Protein AF-A0A4Q2J2I2-F1 (afdb_monomer)

Foldseek 3Di:
DVVVVVVVVVVVVVVVVVCVVVVVVVVVVVVVVVVVVVPPDDDDDDDDDDDDDDVPPPDDDDDPPDPPVPPFDWDAAPQPGDTDGPVQWDAAPPPRGTHNDPVSSVVVVVVVVVPPD

Nearest PDB structures (foldseek):
  2zet-assembly2_D  TM=6.116E-01  e=6.464E-01  Mus musculus

Mean predicted aligned error: 19.23 Å

Structure (mmCIF, N/CA/C/O backbone):
data_AF-A0A4Q2J2I2-F1
#
_entry.id   AF-A0A4Q2J2I2-F1
#
loop_
_atom_site.group_PDB
_atom_site.id
_atom_site.type_symbol
_atom_site.label_atom_id
_atom_site.label_alt_id
_atom_site.label_comp_id
_atom_site.label_asym_id
_atom_site.label_entity_id
_atom_site.label_seq_id
_atom_site.pdbx_PDB_ins_code
_atom_site.Cartn_x
_atom_site.Cartn_y
_atom_site.Cartn_z
_atom_site.occupancy
_atom_site.B_iso_or_equiv
_atom_site.auth_seq_id
_atom_site.auth_comp_id
_atom_site.auth_asym_id
_atom_site.auth_atom_id
_atom_site.pdbx_PDB_model_num
ATOM 1 N N . MET A 1 1 ? 29.791 -12.947 -20.699 1.00 63.75 1 MET A N 1
ATOM 2 C CA . MET A 1 1 ? 28.519 -13.688 -20.884 1.00 63.75 1 MET A CA 1
ATOM 3 C C . MET A 1 1 ? 28.167 -14.602 -19.709 1.00 63.75 1 MET A C 1
ATOM 5 O O . MET A 1 1 ? 27.091 -14.443 -19.158 1.00 63.75 1 MET A O 1
ATOM 9 N N . LYS A 1 2 ? 29.052 -15.505 -19.255 1.00 70.06 2 LYS A N 1
ATOM 10 C CA . LYS A 1 2 ? 28.748 -16.422 -18.130 1.00 70.06 2 LYS A CA 1
ATOM 11 C C . LYS A 1 2 ? 28.479 -15.716 -16.788 1.00 70.06 2 LYS A C 1
ATOM 13 O O . LYS A 1 2 ? 27.558 -16.104 -16.086 1.00 70.06 2 LYS A O 1
ATOM 18 N N . LEU A 1 3 ? 29.203 -14.637 -16.477 1.00 85.38 3 LEU A N 1
ATOM 19 C CA . LEU A 1 3 ? 28.997 -13.859 -15.242 1.00 85.38 3 LEU A CA 1
ATOM 20 C C . LEU A 1 3 ? 27.628 -13.157 -15.179 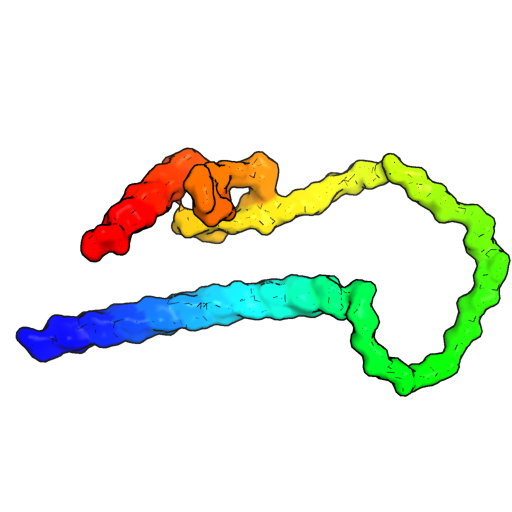1.00 85.38 3 LEU A C 1
ATOM 22 O O . LEU A 1 3 ? 27.046 -13.059 -14.105 1.00 85.38 3 LEU A O 1
ATOM 26 N N . LEU A 1 4 ? 27.086 -12.728 -16.3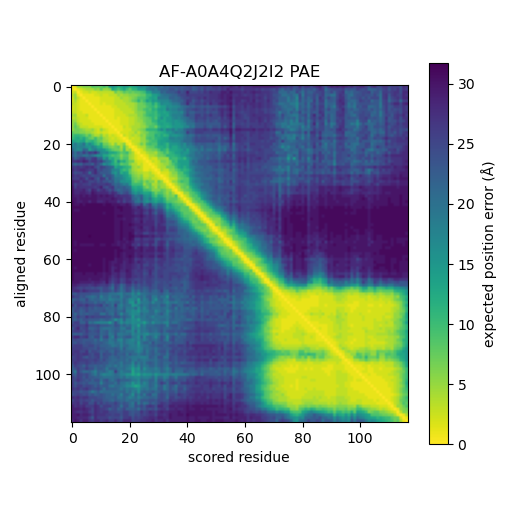24 1.00 88.00 4 LEU A N 1
ATOM 27 C CA . LEU A 1 4 ? 25.762 -12.096 -16.385 1.00 88.00 4 LEU A CA 1
ATOM 28 C C . LEU A 1 4 ? 24.649 -13.102 -16.064 1.00 88.00 4 LEU A C 1
ATOM 30 O O . LEU A 1 4 ? 23.736 -12.783 -15.312 1.00 88.00 4 LEU A O 1
ATOM 34 N N . ILE A 1 5 ? 24.770 -14.337 -16.562 1.00 91.69 5 ILE A N 1
ATOM 35 C CA . ILE A 1 5 ? 23.817 -15.419 -16.272 1.00 91.69 5 ILE A CA 1
ATOM 36 C C . ILE A 1 5 ? 23.822 -15.742 -14.772 1.00 91.69 5 ILE A C 1
ATOM 38 O O . ILE A 1 5 ? 22.765 -15.846 -14.156 1.00 91.69 5 ILE A O 1
ATOM 42 N N . TRP A 1 6 ? 25.005 -15.827 -14.160 1.00 94.94 6 TRP A N 1
ATOM 43 C CA . TRP A 1 6 ? 25.133 -16.079 -12.723 1.00 94.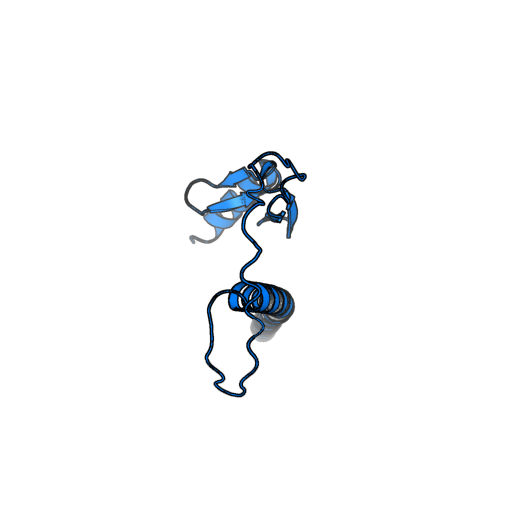94 6 TRP A CA 1
ATOM 44 C C . TRP A 1 6 ? 24.562 -14.948 -11.857 1.00 94.94 6 TRP A C 1
ATOM 46 O O . TRP A 1 6 ? 23.896 -15.241 -10.865 1.00 94.94 6 TRP A O 1
ATOM 56 N N . LEU A 1 7 ? 24.748 -13.678 -12.237 1.00 95.00 7 LEU A N 1
ATOM 57 C CA . LEU A 1 7 ? 24.159 -12.546 -11.511 1.00 95.00 7 LEU A CA 1
ATOM 58 C C . LEU A 1 7 ? 22.628 -12.553 -11.566 1.00 95.00 7 LEU A C 1
ATOM 60 O O . LEU A 1 7 ? 21.988 -12.347 -10.539 1.00 95.00 7 LEU A O 1
ATOM 64 N N . VAL A 1 8 ? 22.039 -12.844 -12.729 1.00 94.19 8 VAL A N 1
ATOM 65 C CA . VAL A 1 8 ? 20.576 -12.909 -12.885 1.00 94.19 8 VAL A CA 1
ATOM 66 C C . VAL A 1 8 ? 19.984 -14.067 -12.080 1.00 94.19 8 VAL A C 1
ATOM 68 O O . VAL A 1 8 ? 18.985 -13.878 -11.388 1.00 94.19 8 VAL A O 1
ATOM 71 N N . VAL A 1 9 ? 20.615 -15.247 -12.104 1.00 94.94 9 VAL A N 1
ATOM 72 C CA . VAL A 1 9 ? 20.162 -16.411 -11.323 1.00 94.94 9 VAL A CA 1
ATOM 73 C C . VAL A 1 9 ? 20.280 -16.144 -9.823 1.00 94.94 9 VAL A C 1
ATOM 75 O O . VAL A 1 9 ? 19.325 -16.382 -9.085 1.00 94.94 9 VAL A O 1
ATOM 78 N N . ALA A 1 10 ? 21.408 -15.596 -9.364 1.00 94.88 10 ALA A N 1
ATOM 79 C CA . ALA A 1 10 ? 21.590 -15.240 -7.959 1.00 94.88 10 ALA A CA 1
ATOM 80 C C . ALA A 1 10 ? 20.550 -14.204 -7.506 1.00 94.88 10 ALA A C 1
ATOM 82 O O . ALA A 1 10 ? 19.940 -14.361 -6.449 1.00 94.88 10 ALA A O 1
ATOM 83 N N . TRP A 1 11 ? 20.286 -13.186 -8.328 1.00 95.19 11 TRP A N 1
ATOM 84 C CA . TRP A 1 11 ? 19.293 -12.159 -8.025 1.00 95.19 11 TRP A CA 1
ATOM 85 C C . TRP A 1 11 ? 17.867 -12.726 -7.990 1.00 95.19 11 TRP A C 1
ATOM 87 O O . TRP A 1 11 ? 17.125 -12.458 -7.046 1.00 95.19 11 TRP A O 1
ATOM 97 N N . ALA A 1 12 ? 17.507 -13.600 -8.936 1.00 92.81 12 ALA A N 1
ATOM 98 C CA . ALA A 1 12 ? 16.215 -14.287 -8.953 1.00 92.81 12 ALA A CA 1
ATOM 99 C C . ALA A 1 12 ? 16.008 -15.170 -7.711 1.00 92.81 12 ALA A C 1
ATOM 101 O O . ALA A 1 12 ? 14.935 -15.142 -7.105 1.00 92.81 12 ALA A O 1
ATOM 102 N N . VAL A 1 13 ? 17.042 -15.902 -7.281 1.00 93.38 13 VAL A N 1
ATOM 103 C CA . VAL A 1 13 ? 17.004 -16.718 -6.058 1.00 93.38 13 VAL A CA 1
ATOM 104 C C . VAL A 1 13 ? 16.862 -15.836 -4.819 1.00 93.38 13 VAL A C 1
ATOM 106 O O . VAL A 1 13 ? 16.047 -16.141 -3.952 1.00 93.38 13 VAL A O 1
ATOM 109 N N . VAL A 1 14 ? 17.578 -14.709 -4.740 1.00 91.00 14 VAL A N 1
ATOM 110 C CA . VAL A 1 14 ? 17.456 -13.752 -3.627 1.00 91.00 14 VAL A CA 1
ATOM 111 C C . VAL A 1 14 ? 16.048 -13.156 -3.561 1.00 91.00 14 VAL A C 1
ATOM 113 O O . VAL A 1 14 ? 15.460 -13.124 -2.480 1.00 91.00 14 VAL A O 1
ATOM 116 N N . VAL A 1 15 ? 15.462 -12.759 -4.694 1.00 87.25 15 VAL A N 1
ATOM 117 C CA . VAL A 1 15 ? 14.083 -12.246 -4.763 1.00 87.25 15 VAL A CA 1
ATOM 118 C C . VAL A 1 15 ? 13.074 -13.327 -4.367 1.00 87.25 15 VAL A C 1
ATOM 120 O O . VAL A 1 15 ? 12.164 -13.056 -3.580 1.00 87.25 15 VAL A O 1
ATOM 123 N N . TRP A 1 16 ? 13.250 -14.567 -4.835 1.00 86.12 16 TRP A N 1
ATOM 124 C CA . TRP A 1 16 ? 12.397 -15.694 -4.454 1.00 86.12 16 TRP A CA 1
ATOM 125 C C . TRP A 1 16 ? 12.503 -16.006 -2.956 1.00 86.12 16 TRP A C 1
ATOM 127 O O . TRP A 1 16 ? 11.482 -16.175 -2.295 1.00 86.12 16 TRP A O 1
ATOM 137 N N . MET A 1 17 ? 13.710 -15.975 -2.386 1.00 82.25 17 MET A N 1
ATOM 138 C CA . MET A 1 17 ? 13.980 -16.227 -0.966 1.00 82.25 17 MET A CA 1
ATOM 139 C C . MET A 1 17 ? 13.433 -15.110 -0.068 1.00 82.25 17 MET A C 1
ATOM 141 O O . MET A 1 17 ? 12.806 -15.374 0.958 1.00 82.25 17 MET A O 1
ATOM 145 N N . GLN A 1 18 ? 13.619 -13.846 -0.456 1.00 74.69 18 GLN A N 1
ATOM 146 C CA . GLN A 1 18 ? 13.068 -12.691 0.254 1.00 74.69 18 GLN A CA 1
ATOM 147 C C . GLN A 1 18 ? 11.542 -12.695 0.205 1.00 74.69 18 GLN A C 1
ATOM 149 O O . GLN A 1 18 ? 10.897 -12.390 1.209 1.00 74.69 18 GLN A O 1
ATOM 154 N N . ARG A 1 19 ? 10.959 -13.084 -0.934 1.00 64.94 19 ARG A N 1
ATOM 155 C CA . ARG A 1 19 ? 9.514 -13.224 -1.085 1.00 64.94 19 ARG A CA 1
ATOM 156 C C . ARG A 1 19 ? 9.002 -14.420 -0.298 1.00 64.94 19 ARG A C 1
ATOM 158 O O . ARG A 1 19 ? 8.055 -14.234 0.437 1.00 64.94 19 ARG A O 1
ATOM 165 N N . ALA A 1 20 ? 9.650 -15.581 -0.318 1.00 60.97 20 ALA A N 1
ATOM 166 C CA . ALA A 1 20 ? 9.271 -16.744 0.487 1.00 60.97 20 ALA A CA 1
ATOM 167 C C . ALA A 1 20 ? 9.359 -16.462 1.997 1.00 60.97 20 ALA A C 1
ATOM 169 O O . ALA A 1 20 ? 8.429 -16.775 2.736 1.00 60.97 20 ALA A O 1
ATOM 170 N N . LYS A 1 21 ? 10.413 -15.781 2.460 1.00 53.72 21 LYS A N 1
ATOM 171 C CA . LYS A 1 21 ? 10.607 -15.448 3.880 1.00 53.72 21 LYS A CA 1
ATOM 172 C C . LYS A 1 21 ? 9.660 -14.343 4.370 1.00 53.72 21 LYS A C 1
ATOM 174 O O . LYS A 1 21 ? 9.111 -14.460 5.462 1.00 53.72 21 LYS A O 1
ATOM 179 N N . LYS A 1 22 ? 9.380 -13.318 3.551 1.00 57.56 22 LYS A N 1
ATOM 180 C CA . LYS A 1 22 ? 8.354 -12.290 3.842 1.00 57.56 22 LYS A CA 1
ATOM 181 C C . LYS A 1 22 ? 6.919 -12.809 3.638 1.00 57.56 22 LYS A C 1
ATOM 183 O O . LYS A 1 22 ? 5.996 -12.312 4.276 1.00 57.56 22 LYS A O 1
ATOM 188 N N . ASN A 1 23 ? 6.727 -13.837 2.808 1.00 60.72 23 ASN A N 1
ATOM 189 C CA . ASN A 1 23 ? 5.448 -14.522 2.597 1.00 60.72 23 ASN A CA 1
ATOM 190 C C . ASN A 1 23 ? 5.155 -15.547 3.704 1.00 60.72 23 ASN A C 1
ATOM 192 O O . ASN A 1 23 ? 3.991 -15.769 4.006 1.00 60.72 23 ASN A O 1
ATOM 196 N N . MET A 1 24 ? 6.170 -16.106 4.378 1.00 58.38 24 MET A N 1
ATOM 197 C CA . MET A 1 24 ? 5.973 -16.896 5.604 1.00 58.38 24 MET A CA 1
ATOM 198 C C . MET A 1 24 ? 5.420 -16.041 6.753 1.00 58.38 24 MET A C 1
ATOM 200 O O . MET A 1 24 ? 4.518 -16.484 7.452 1.00 58.38 24 MET A O 1
ATOM 204 N N . ALA A 1 25 ? 5.873 -14.790 6.899 1.00 61.12 25 ALA A N 1
ATOM 205 C CA . ALA A 1 25 ? 5.330 -13.864 7.899 1.00 61.12 25 ALA A CA 1
ATOM 206 C C . ALA A 1 25 ? 3.888 -13.410 7.586 1.00 61.12 25 ALA A C 1
ATOM 208 O O . ALA A 1 25 ? 3.093 -13.232 8.508 1.00 61.12 25 ALA A O 1
ATOM 209 N N . ARG A 1 26 ? 3.529 -13.263 6.298 1.00 61.31 26 ARG A N 1
ATOM 210 C CA . ARG A 1 26 ? 2.134 -13.046 5.869 1.00 61.31 26 ARG A CA 1
ATOM 211 C C . ARG A 1 26 ? 1.281 -14.289 6.106 1.00 61.31 26 ARG A C 1
ATOM 213 O O . ARG A 1 26 ? 0.297 -14.185 6.813 1.00 61.31 26 ARG A O 1
ATOM 220 N N . ARG A 1 27 ? 1.722 -15.473 5.668 1.00 60.56 27 ARG A N 1
ATOM 221 C CA . ARG A 1 27 ? 1.010 -16.746 5.884 1.00 60.56 27 ARG A CA 1
ATOM 222 C C . ARG A 1 27 ? 0.827 -17.106 7.357 1.00 60.56 27 ARG A C 1
ATOM 224 O O . ARG A 1 27 ? -0.204 -17.666 7.685 1.00 60.56 27 ARG A O 1
ATOM 231 N N . ALA A 1 28 ? 1.761 -16.763 8.244 1.00 63.81 28 ALA A N 1
ATOM 232 C CA . ALA A 1 28 ? 1.592 -16.952 9.688 1.00 63.81 28 ALA A CA 1
ATOM 233 C C . ALA A 1 28 ? 0.527 -16.010 10.282 1.00 63.81 28 ALA A C 1
ATOM 235 O O . ALA A 1 28 ? -0.261 -16.431 11.125 1.00 63.81 28 ALA A O 1
ATOM 236 N N . ARG A 1 29 ? 0.459 -14.753 9.816 1.00 61.62 29 ARG A N 1
ATOM 237 C CA . ARG A 1 29 ? -0.594 -13.799 10.210 1.00 61.62 29 ARG A CA 1
ATOM 238 C C . ARG A 1 29 ? -1.945 -14.133 9.588 1.00 61.62 29 ARG A C 1
ATOM 240 O O . ARG A 1 29 ? -2.944 -14.051 10.284 1.00 61.62 29 ARG A O 1
ATOM 247 N N . ASP A 1 30 ? -1.968 -14.566 8.332 1.00 62.34 30 ASP A N 1
ATOM 248 C CA . ASP A 1 30 ? -3.176 -14.995 7.630 1.00 62.34 30 ASP A CA 1
ATOM 249 C C . ASP A 1 30 ? -3.692 -16.330 8.194 1.00 62.34 30 ASP A C 1
ATOM 251 O O . ASP A 1 30 ? -4.899 -16.504 8.289 1.00 62.34 30 ASP A O 1
ATOM 255 N N . ALA A 1 31 ? -2.816 -17.241 8.642 1.00 58.62 31 ALA A N 1
ATOM 256 C CA . ALA A 1 31 ? -3.196 -18.462 9.361 1.00 58.62 31 ALA A CA 1
ATOM 257 C C . ALA A 1 31 ? -3.720 -18.164 10.775 1.00 58.62 31 ALA A C 1
ATOM 259 O O . ALA A 1 31 ? -4.693 -18.779 11.196 1.00 58.62 31 ALA A O 1
ATOM 260 N N . ALA A 1 32 ? -3.143 -17.190 11.490 1.00 58.03 32 ALA A N 1
ATOM 261 C CA . ALA A 1 32 ? -3.678 -16.723 12.772 1.00 58.03 32 ALA A CA 1
ATOM 262 C C . ALA A 1 32 ? -5.018 -15.975 12.606 1.00 58.03 32 ALA A C 1
ATOM 264 O O . ALA A 1 32 ? -5.932 -16.165 13.404 1.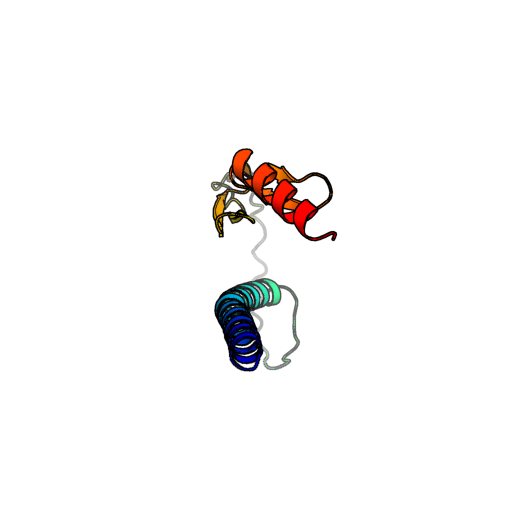00 58.03 32 ALA A O 1
ATOM 265 N N . ALA A 1 33 ? -5.169 -15.180 11.542 1.00 58.16 33 ALA A N 1
ATOM 266 C CA . ALA A 1 33 ? -6.416 -14.498 11.200 1.00 58.16 33 ALA A CA 1
ATOM 267 C C . ALA A 1 33 ? -7.506 -15.483 10.743 1.00 58.16 33 ALA A C 1
ATOM 269 O O . ALA A 1 33 ? -8.658 -15.332 11.135 1.00 58.16 33 ALA A O 1
ATOM 270 N N . GLN A 1 34 ? -7.154 -16.524 9.980 1.00 58.59 34 GLN A N 1
ATOM 271 C CA . GLN A 1 34 ? -8.071 -17.608 9.605 1.00 58.59 34 GLN A CA 1
ATOM 272 C C . GLN A 1 34 ? -8.421 -18.513 10.798 1.00 58.59 34 GLN A C 1
ATOM 274 O O . GLN A 1 34 ? -9.549 -18.983 10.870 1.00 58.59 34 GLN A O 1
ATOM 279 N N . ALA A 1 35 ? -7.521 -18.706 11.772 1.00 52.69 35 ALA A N 1
ATOM 280 C CA . ALA A 1 35 ? -7.830 -19.407 13.024 1.00 52.69 35 ALA A CA 1
ATOM 281 C C . ALA A 1 35 ? -8.771 -18.598 13.939 1.00 52.69 35 ALA A C 1
ATOM 283 O O . ALA A 1 35 ? -9.622 -19.182 14.603 1.00 52.69 35 ALA A O 1
ATOM 284 N N . ALA A 1 36 ? -8.671 -17.263 13.934 1.00 50.25 36 ALA A N 1
ATOM 285 C CA . ALA A 1 36 ? -9.618 -16.384 14.624 1.00 50.25 36 ALA A CA 1
ATOM 286 C C . ALA A 1 36 ? -10.970 -16.276 13.887 1.00 50.25 36 ALA A C 1
ATOM 288 O O . ALA A 1 36 ? -12.011 -16.208 14.531 1.00 50.25 36 ALA A O 1
ATOM 289 N N . ALA A 1 37 ? -10.971 -16.310 12.549 1.00 47.53 37 ALA A N 1
ATOM 290 C CA . ALA A 1 37 ? -12.188 -16.281 11.731 1.00 47.53 37 ALA A CA 1
ATOM 291 C C . ALA A 1 37 ? -12.890 -17.652 11.609 1.00 47.53 37 ALA A C 1
ATOM 293 O O . ALA A 1 37 ? -14.074 -17.707 11.292 1.00 47.53 37 ALA A O 1
ATOM 294 N N . GLY A 1 38 ? -12.185 -18.758 11.873 1.00 41.00 38 GLY A N 1
ATOM 295 C CA . GLY A 1 38 ? -12.722 -20.124 11.864 1.00 41.00 38 GLY A CA 1
ATOM 296 C C . GLY A 1 38 ? -13.338 -20.586 13.190 1.00 41.00 38 GLY A C 1
ATOM 297 O O . GLY A 1 38 ? -13.827 -21.710 13.261 1.00 41.00 38 GLY A O 1
ATOM 298 N N . ALA A 1 39 ? -13.331 -19.747 14.231 1.00 47.91 39 ALA A N 1
ATOM 299 C CA . ALA A 1 39 ? -13.915 -20.073 15.534 1.00 47.91 39 ALA A CA 1
ATOM 300 C C . ALA A 1 39 ? -15.429 -19.782 15.636 1.00 47.91 39 ALA A C 1
ATOM 302 O O . ALA A 1 39 ? -16.028 -20.127 16.650 1.00 47.91 39 ALA A O 1
ATOM 303 N N . ASP A 1 40 ? -16.052 -19.189 14.606 1.00 45.03 40 ASP A N 1
ATOM 304 C CA . ASP A 1 40 ? -17.445 -18.708 14.688 1.00 45.03 40 ASP A CA 1
ATOM 305 C C . ASP A 1 40 ? -18.478 -19.559 13.915 1.00 45.03 40 ASP A C 1
ATOM 307 O O . ASP A 1 40 ? -19.667 -19.475 14.198 1.00 45.03 40 ASP A O 1
ATOM 311 N N . PHE A 1 41 ? -18.072 -20.471 13.016 1.00 46.00 41 PHE A N 1
ATOM 312 C CA . PHE A 1 41 ? -19.020 -21.370 12.328 1.00 46.00 41 PHE A CA 1
ATOM 313 C C . PHE A 1 41 ? -18.526 -22.822 12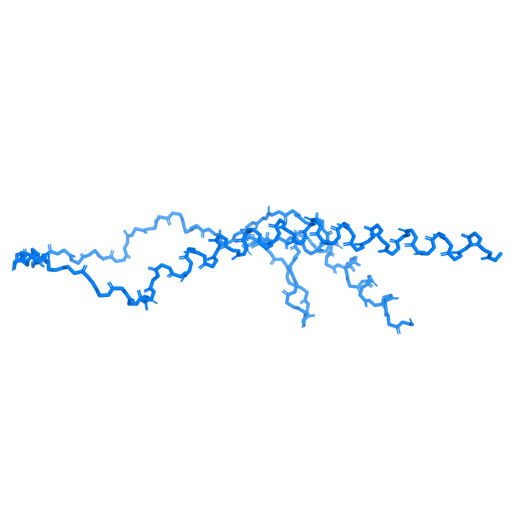.246 1.00 46.00 41 PHE A C 1
ATOM 315 O O . PHE A 1 41 ? -18.027 -23.281 11.225 1.00 46.00 41 PHE A O 1
ATOM 322 N N . GLY A 1 42 ? -18.703 -23.537 13.362 1.00 43.34 42 GLY A N 1
ATOM 323 C CA . GLY A 1 42 ? -19.023 -24.968 13.445 1.00 43.34 42 GLY A CA 1
ATOM 324 C C . GLY A 1 42 ? -18.365 -25.937 12.455 1.00 43.34 42 GLY A C 1
ATOM 325 O O . GLY A 1 42 ? -18.934 -26.246 11.411 1.00 43.34 42 GLY A O 1
ATOM 326 N N . ALA A 1 43 ? -17.272 -26.576 12.880 1.00 37.25 43 ALA A N 1
ATOM 327 C CA . ALA A 1 43 ? -16.919 -27.913 12.411 1.00 37.25 43 ALA A CA 1
ATOM 328 C C . ALA A 1 43 ? -17.280 -28.935 13.496 1.00 37.25 43 ALA A C 1
ATOM 330 O O . ALA A 1 43 ? -16.750 -28.922 14.606 1.00 37.25 43 ALA A O 1
ATOM 331 N N . ALA A 1 44 ? -18.234 -29.792 13.150 1.00 38.31 44 ALA A N 1
ATOM 332 C CA . ALA A 1 44 ? -18.781 -30.856 13.964 1.00 38.31 44 ALA A CA 1
ATOM 333 C C . ALA A 1 44 ? -17.700 -31.828 14.468 1.00 38.31 44 ALA A C 1
ATOM 335 O O . ALA A 1 44 ? -17.096 -32.568 13.697 1.00 38.31 44 ALA A O 1
ATOM 336 N N . GLY A 1 45 ? -17.539 -31.880 15.787 1.00 36.91 45 GLY A N 1
ATOM 337 C CA . GLY A 1 45 ? -17.058 -33.044 16.518 1.00 36.91 45 GLY A CA 1
ATOM 338 C C . GLY A 1 45 ? -18.132 -33.423 17.526 1.00 36.91 45 GLY A C 1
ATOM 339 O O . GLY A 1 45 ? -18.168 -32.886 18.628 1.00 36.91 45 GLY A O 1
ATOM 340 N N . ALA A 1 46 ? -19.060 -34.288 17.120 1.00 39.19 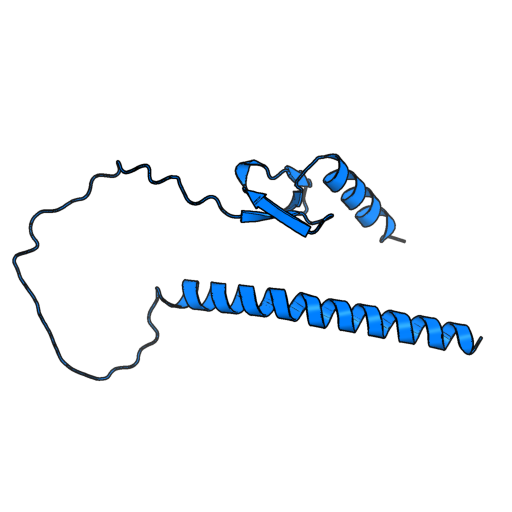46 ALA A N 1
ATOM 341 C CA . ALA A 1 46 ? -20.066 -34.836 18.014 1.00 39.19 46 ALA A CA 1
ATOM 342 C C . ALA A 1 46 ? -19.384 -35.747 19.045 1.00 39.19 46 ALA A C 1
ATOM 344 O O . ALA A 1 46 ? -18.943 -36.848 18.725 1.00 39.19 46 ALA A O 1
ATOM 345 N N . GLY A 1 47 ? -19.324 -35.275 20.286 1.00 43.03 47 GLY A N 1
ATOM 346 C CA . GLY A 1 47 ? -18.952 -36.062 21.450 1.00 43.03 47 GLY A CA 1
ATOM 347 C C . GLY A 1 47 ? -19.334 -35.331 22.732 1.00 43.03 47 GLY A C 1
ATOM 348 O O . GLY A 1 47 ? -18.641 -34.407 23.136 1.00 43.03 47 GLY A O 1
ATOM 349 N N . GLY A 1 48 ? -20.409 -35.783 23.385 1.00 38.28 48 GLY A N 1
ATOM 350 C CA . GLY A 1 48 ? -20.562 -35.636 24.837 1.00 38.28 48 GLY A CA 1
ATOM 351 C C . GLY A 1 48 ? -21.653 -34.686 25.338 1.00 38.28 48 GLY A C 1
ATOM 352 O O . GLY A 1 48 ? -21.516 -33.472 25.311 1.00 38.28 48 GLY A O 1
ATOM 353 N N . VAL A 1 49 ? -22.711 -35.299 25.870 1.00 51.31 49 VAL A N 1
ATOM 354 C CA . VAL A 1 49 ? -23.782 -34.774 26.737 1.00 51.31 49 VAL A CA 1
ATOM 355 C C . VAL A 1 49 ? -23.300 -33.812 27.835 1.00 51.31 49 VAL A C 1
ATOM 357 O O . VAL A 1 49 ? -22.325 -34.096 28.521 1.00 51.31 49 VAL A O 1
ATOM 360 N N . GLY A 1 50 ? -24.084 -32.759 28.109 1.00 42.62 50 GLY A N 1
ATOM 361 C CA . GLY A 1 50 ? -23.967 -32.001 29.362 1.00 42.62 50 GLY A CA 1
ATOM 362 C C . GLY A 1 50 ? -24.729 -30.679 29.384 1.00 42.62 50 GLY A C 1
ATOM 363 O O . GLY A 1 50 ? -24.123 -29.616 29.430 1.00 42.62 50 GLY A O 1
ATOM 364 N N . GLY A 1 51 ? -26.061 -30.722 29.318 1.00 51.28 51 GLY A N 1
ATOM 365 C CA . GLY A 1 51 ? -26.885 -29.519 29.413 1.00 51.28 51 GLY A CA 1
ATOM 366 C C . GLY A 1 51 ? -26.835 -28.876 30.800 1.00 51.28 51 GLY A C 1
ATOM 367 O O . GLY A 1 51 ? -27.143 -29.529 31.791 1.00 51.28 51 GLY A O 1
ATOM 368 N N . ASN A 1 52 ? -26.577 -27.569 30.842 1.00 60.50 52 ASN A N 1
ATOM 369 C CA . ASN A 1 52 ? -27.104 -26.700 31.888 1.00 60.50 52 ASN A CA 1
ATOM 370 C C . ASN A 1 52 ? -28.041 -25.673 31.240 1.00 60.50 52 ASN A C 1
ATOM 372 O O . ASN A 1 52 ? -27.610 -24.637 30.739 1.00 60.50 52 ASN A O 1
ATOM 376 N N . ARG A 1 53 ? -29.335 -25.999 31.182 1.00 57.28 53 ARG A N 1
ATOM 377 C CA . ARG A 1 53 ? -30.379 -25.068 30.743 1.00 57.28 53 ARG A CA 1
ATOM 378 C C . ARG A 1 53 ? -30.911 -24.348 31.975 1.00 57.28 53 ARG A C 1
ATOM 380 O O . ARG A 1 53 ? -31.869 -24.815 32.580 1.00 57.28 53 ARG A O 1
ATOM 387 N N . ASN A 1 54 ? -30.305 -23.217 32.330 1.00 61.25 54 ASN A N 1
ATOM 388 C CA . ASN A 1 54 ? -30.908 -22.297 33.290 1.00 61.25 54 ASN A CA 1
ATOM 389 C C . ASN A 1 54 ? -32.054 -21.533 32.593 1.00 61.25 54 ASN A C 1
ATOM 391 O O . ASN A 1 54 ? -31.781 -20.762 31.674 1.00 61.25 54 ASN A O 1
ATOM 395 N N . PRO A 1 55 ? -33.324 -21.686 33.014 1.00 55.62 55 PRO A N 1
ATOM 396 C CA . PRO A 1 55 ? -34.472 -21.051 32.361 1.00 55.62 55 PRO A CA 1
ATOM 397 C C . PRO A 1 55 ? -34.705 -19.599 32.825 1.00 55.62 55 PRO A C 1
ATOM 399 O O . PRO A 1 55 ? -35.765 -19.038 32.572 1.00 55.62 55 PRO A O 1
ATOM 402 N N . PHE A 1 56 ? -33.730 -18.986 33.508 1.00 53.69 56 PHE A N 1
ATOM 403 C CA . PHE A 1 56 ? -33.867 -17.680 34.166 1.00 53.69 56 PHE A CA 1
ATOM 404 C C . PHE A 1 56 ? -33.021 -16.542 33.573 1.00 53.69 56 PHE A C 1
ATOM 406 O O . PHE A 1 56 ? -33.018 -15.454 34.137 1.00 53.69 56 PHE A O 1
ATOM 413 N N . SER A 1 57 ? -32.377 -16.697 32.410 1.00 53.94 57 SER A N 1
ATOM 414 C CA . SER A 1 57 ? -31.849 -15.526 31.675 1.00 53.94 57 SER A CA 1
ATOM 415 C C . SER A 1 57 ? -32.953 -14.831 30.869 1.00 53.94 57 SER A C 1
ATOM 417 O O . SER A 1 57 ? -32.857 -14.653 29.659 1.00 53.94 57 SER A O 1
ATOM 419 N N . ALA A 1 58 ? -34.019 -14.438 31.563 1.00 57.72 58 ALA A N 1
ATOM 420 C CA . ALA A 1 58 ? -34.938 -13.405 31.119 1.00 57.72 58 ALA A CA 1
ATOM 421 C C . ALA A 1 58 ? -34.459 -12.085 31.738 1.00 57.72 58 ALA A C 1
ATOM 423 O O . ALA A 1 58 ? -34.586 -11.883 32.941 1.00 57.72 58 ALA A O 1
ATOM 424 N N . GLY A 1 59 ? -33.888 -11.202 30.916 1.00 53.28 59 GLY A N 1
ATOM 425 C CA . GLY A 1 59 ? -33.576 -9.829 31.321 1.00 53.28 59 GLY A CA 1
ATOM 426 C C . GLY A 1 59 ? -32.090 -9.485 31.360 1.00 53.28 59 GLY A C 1
ATOM 427 O O . GLY A 1 59 ? -31.511 -9.338 32.427 1.00 53.28 59 GLY A O 1
ATOM 428 N N . ALA A 1 60 ? -31.501 -9.285 30.185 1.00 52.31 60 ALA A N 1
ATOM 429 C CA . ALA A 1 60 ? -30.450 -8.293 29.964 1.00 52.31 60 ALA A CA 1
ATOM 430 C C . ALA A 1 60 ? -30.298 -8.119 28.451 1.00 52.31 60 ALA A C 1
ATOM 432 O O . ALA A 1 60 ? -29.502 -8.797 27.812 1.00 52.31 60 ALA A O 1
ATOM 433 N N . GLN A 1 61 ? -31.112 -7.249 27.857 1.00 59.84 61 GLN A N 1
ATOM 434 C CA . GLN A 1 61 ? -30.746 -6.609 26.595 1.00 59.84 61 GLN A CA 1
ATOM 435 C C . GLN A 1 61 ? -29.642 -5.595 26.922 1.00 59.84 61 GLN A C 1
ATOM 437 O O . GLN A 1 61 ? -29.930 -4.639 27.645 1.00 59.84 61 GLN A O 1
ATOM 442 N N . PRO A 1 62 ? -28.401 -5.741 26.428 1.00 49.03 62 PRO A N 1
ATOM 443 C CA . PRO A 1 62 ? -27.475 -4.628 26.406 1.00 49.03 62 PRO A CA 1
ATOM 444 C C . PRO A 1 62 ? -27.836 -3.765 25.194 1.00 49.03 62 PRO A C 1
ATOM 446 O O . PRO A 1 62 ? -27.656 -4.163 24.043 1.00 49.03 62 PRO A O 1
ATOM 449 N N . SER A 1 63 ? -28.384 -2.587 25.473 1.00 48.91 63 SER A N 1
ATOM 450 C CA . SER A 1 63 ? -28.548 -1.483 24.528 1.00 48.91 63 SER A CA 1
ATOM 451 C C . SER A 1 63 ? -27.225 -1.155 23.807 1.00 48.91 63 SER A C 1
ATOM 453 O O . SER A 1 63 ? -26.159 -1.256 24.423 1.00 48.91 63 SER A O 1
ATOM 455 N N . PRO A 1 64 ? -27.254 -0.690 22.541 1.00 56.69 64 PRO A N 1
ATOM 456 C CA . PRO A 1 64 ? -26.063 -0.314 21.785 1.00 56.69 64 PRO A CA 1
ATOM 457 C C . PRO A 1 64 ? -25.582 1.074 22.225 1.00 56.69 64 PRO A C 1
ATOM 459 O O . PRO A 1 64 ? -25.751 2.068 21.530 1.00 56.69 64 PRO A O 1
ATOM 462 N N . SER A 1 65 ? -25.020 1.168 23.425 1.00 56.69 65 SER A N 1
ATOM 463 C CA . SER A 1 65 ? -24.314 2.367 23.872 1.00 56.69 65 SER A CA 1
ATOM 464 C C . SER A 1 65 ? -23.180 1.982 24.807 1.00 56.69 65 SER A C 1
ATOM 466 O O . SER A 1 65 ? -23.151 2.342 25.981 1.00 56.69 65 SER A O 1
ATOM 468 N N . GLN A 1 66 ? -22.222 1.242 24.265 1.00 46.94 66 GLN A N 1
ATOM 469 C CA . GLN A 1 66 ? -20.853 1.307 2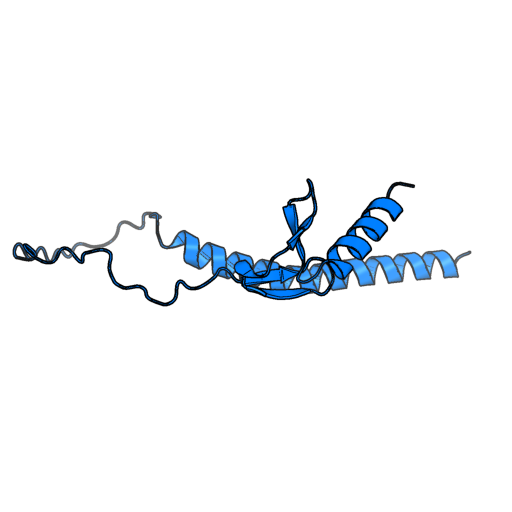4.744 1.00 46.94 66 GLN A CA 1
ATOM 470 C C . GLN A 1 66 ? -19.990 1.575 23.522 1.00 46.94 66 GLN A C 1
ATOM 472 O O . GLN A 1 66 ? -19.635 0.668 22.774 1.00 46.94 66 GLN A O 1
ATOM 477 N N . ALA A 1 67 ? -19.697 2.854 23.297 1.00 55.19 67 ALA A N 1
ATOM 478 C CA . ALA A 1 67 ? -18.576 3.264 22.472 1.00 55.19 67 ALA A CA 1
ATOM 479 C C . ALA A 1 67 ? -17.291 2.845 23.203 1.00 55.19 67 ALA A C 1
ATOM 481 O O 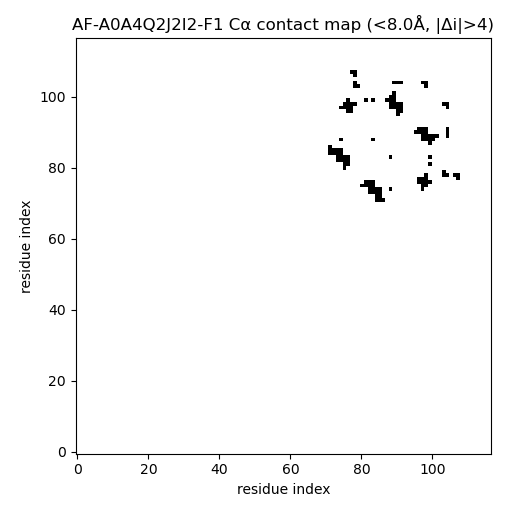. ALA A 1 67 ? -16.592 3.658 23.803 1.00 55.19 67 ALA A O 1
ATOM 482 N N . SER A 1 68 ? -17.000 1.543 23.197 1.00 53.41 68 SER A N 1
ATOM 483 C CA . SER A 1 68 ? -15.618 1.089 23.249 1.00 53.41 68 SER A CA 1
ATOM 484 C C . SER A 1 68 ? -14.895 1.794 22.099 1.00 53.41 68 SER A C 1
ATOM 486 O O . SER A 1 68 ? -15.507 1.933 21.034 1.00 53.41 68 SER A O 1
ATOM 488 N N . PRO A 1 69 ? -13.648 2.270 22.271 1.00 57.84 69 PRO A N 1
ATOM 489 C CA . PRO A 1 69 ? -12.889 2.788 21.141 1.00 57.84 69 PRO A CA 1
ATOM 490 C C . PRO A 1 69 ? -12.901 1.689 20.085 1.00 57.84 69 PRO A C 1
ATOM 492 O O . PRO A 1 69 ? -12.392 0.593 20.328 1.00 57.84 69 PRO A O 1
ATOM 495 N N . ALA A 1 70 ? -13.617 1.929 18.985 1.00 67.75 70 ALA A N 1
ATOM 496 C CA . ALA A 1 70 ? -13.791 0.933 17.948 1.00 67.75 70 ALA A CA 1
ATOM 497 C C . ALA A 1 70 ? -12.382 0.552 17.507 1.00 67.75 70 ALA A C 1
ATOM 499 O O . ALA A 1 70 ? -11.631 1.419 17.067 1.00 67.75 70 ALA A O 1
ATOM 500 N N . ILE A 1 71 ? -11.991 -0.704 17.733 1.00 74.38 71 ILE A N 1
ATOM 501 C CA . ILE A 1 71 ? -10.659 -1.186 17.377 1.00 74.38 71 ILE A CA 1
ATOM 502 C C . ILE A 1 71 ? -10.520 -0.969 15.870 1.00 74.38 71 ILE A C 1
ATOM 504 O O . ILE A 1 71 ? -11.141 -1.675 15.075 1.00 74.38 71 ILE A O 1
ATOM 508 N N . GLU A 1 72 ? -9.777 0.069 15.478 1.00 82.56 72 GLU A N 1
ATOM 509 C CA . GLU A 1 72 ? -9.638 0.422 14.074 1.00 82.56 72 GLU A CA 1
ATOM 510 C C . GLU A 1 72 ? -8.850 -0.669 13.353 1.00 82.56 72 GLU A C 1
ATOM 512 O O . GLU A 1 72 ? -7.851 -1.197 13.848 1.00 82.56 72 GLU A O 1
ATOM 517 N N . GLN A 1 73 ? -9.297 -1.006 12.146 1.00 87.56 73 GLN A N 1
ATOM 518 C CA . GLN A 1 73 ? -8.589 -1.959 11.307 1.00 87.56 73 GLN A CA 1
ATOM 519 C C . GLN A 1 73 ? -7.200 -1.391 10.976 1.00 87.56 73 GLN A C 1
ATOM 521 O O . GLN A 1 73 ? -7.093 -0.377 10.291 1.00 87.56 73 GLN A O 1
ATOM 526 N N . MET A 1 74 ? -6.130 -2.043 11.429 1.00 90.50 74 MET A N 1
ATOM 527 C CA . MET A 1 74 ? -4.772 -1.676 11.024 1.00 90.50 74 MET A CA 1
ATOM 528 C C . MET A 1 74 ? -4.508 -2.178 9.604 1.00 90.50 74 MET A C 1
ATOM 530 O O . MET A 1 74 ? -4.676 -3.363 9.307 1.00 90.50 74 MET A O 1
ATOM 534 N N . VAL A 1 75 ? -4.082 -1.283 8.720 1.00 91.81 75 VAL A N 1
ATOM 535 C CA . VAL A 1 75 ? -3.745 -1.586 7.326 1.00 91.81 75 VAL A CA 1
ATOM 536 C C . VAL A 1 75 ? -2.271 -1.297 7.068 1.00 91.81 75 VAL A C 1
ATOM 538 O O . VAL A 1 75 ? -1.615 -0.601 7.838 1.00 91.81 75 VAL A O 1
ATOM 541 N N . GLN A 1 76 ? -1.721 -1.864 5.996 1.00 94.50 76 GLN A N 1
ATOM 542 C CA . GLN A 1 76 ? -0.303 -1.734 5.672 1.00 94.50 76 GLN A CA 1
ATOM 543 C C . GLN A 1 76 ? -0.095 -0.922 4.394 1.00 94.50 76 GLN A C 1
ATOM 545 O O . GLN A 1 76 ? -0.705 -1.228 3.371 1.00 94.50 76 GLN A O 1
ATOM 550 N N . CYS A 1 77 ? 0.822 0.049 4.419 1.00 94.31 77 CYS A N 1
ATOM 551 C CA . CYS A 1 77 ? 1.179 0.819 3.226 1.00 94.31 77 CYS A CA 1
ATOM 552 C C . CYS A 1 77 ? 1.839 -0.080 2.171 1.00 94.31 77 CYS A C 1
ATOM 554 O O . CYS A 1 77 ? 2.802 -0.787 2.473 1.00 94.31 77 CYS A O 1
ATOM 556 N N . ALA A 1 78 ? 1.371 -0.002 0.921 1.00 92.69 78 ALA A N 1
ATOM 557 C CA . ALA A 1 78 ? 1.926 -0.785 -0.183 1.00 92.69 78 ALA A CA 1
ATOM 558 C C . ALA A 1 78 ? 3.363 -0.387 -0.584 1.00 92.69 78 ALA A C 1
ATOM 560 O O . ALA A 1 78 ? 4.069 -1.231 -1.128 1.00 92.69 78 ALA A O 1
ATOM 561 N N . GLN A 1 79 ? 3.803 0.846 -0.289 1.00 92.25 79 GLN A N 1
ATOM 562 C CA . GLN A 1 79 ? 5.147 1.340 -0.630 1.00 92.25 79 GLN A CA 1
ATOM 563 C C . GLN A 1 79 ? 6.176 1.088 0.484 1.00 92.25 79 GLN A C 1
ATOM 565 O O . GLN A 1 79 ? 7.176 0.414 0.263 1.00 92.25 79 GLN A O 1
ATOM 570 N N . CYS A 1 80 ? 5.943 1.603 1.699 1.00 91.75 80 CYS A N 1
ATOM 571 C CA . CYS A 1 80 ? 6.919 1.529 2.797 1.00 91.75 80 CYS A CA 1
ATOM 572 C C . CYS A 1 80 ? 6.684 0.370 3.782 1.00 91.75 80 CYS A C 1
ATOM 574 O O . CYS A 1 80 ? 7.556 0.059 4.590 1.00 91.75 80 CYS A O 1
ATOM 576 N N . GLY A 1 81 ? 5.516 -0.283 3.746 1.00 93.00 81 GLY A N 1
ATOM 577 C CA . GLY A 1 81 ? 5.210 -1.429 4.608 1.00 93.00 81 GLY A CA 1
ATOM 578 C C . GLY A 1 81 ? 4.865 -1.102 6.068 1.00 93.00 81 GLY A C 1
ATOM 579 O O . GLY A 1 81 ? 4.696 -2.040 6.856 1.00 93.00 81 GLY A O 1
ATOM 580 N N . ILE A 1 82 ? 4.733 0.177 6.441 1.00 94.75 82 ILE A N 1
ATOM 581 C CA . ILE A 1 82 ? 4.292 0.582 7.786 1.00 94.75 82 ILE A CA 1
ATOM 582 C C . ILE A 1 82 ? 2.834 0.171 8.035 1.00 94.75 82 ILE A C 1
ATOM 584 O O . ILE A 1 82 ? 2.028 0.184 7.101 1.00 94.75 82 ILE A O 1
ATOM 588 N N . HIS A 1 83 ? 2.512 -0.216 9.274 1.00 93.50 83 HIS A N 1
ATOM 589 C CA . HIS A 1 83 ? 1.135 -0.473 9.704 1.00 93.50 83 HIS A CA 1
ATOM 590 C C . HIS A 1 83 ? 0.575 0.783 10.355 1.00 93.50 83 HIS A C 1
ATOM 592 O O . HIS A 1 83 ? 1.223 1.356 11.228 1.00 93.50 83 HIS A O 1
ATOM 598 N N . PHE A 1 84 ? -0.611 1.188 9.930 1.00 93.50 84 PHE A N 1
ATOM 599 C CA . PHE A 1 84 ? -1.254 2.410 10.382 1.00 93.50 84 PHE A CA 1
ATOM 600 C C . PHE A 1 84 ? -2.787 2.229 10.371 1.00 93.50 84 PHE A C 1
ATOM 602 O O . PHE A 1 84 ? -3.281 1.257 9.779 1.00 93.50 84 PHE A O 1
ATOM 609 N N . PRO A 1 85 ? -3.553 3.085 11.062 1.00 93.00 85 PRO A N 1
ATOM 610 C CA . PRO A 1 85 ? -5.001 2.930 11.167 1.00 93.00 85 PRO A CA 1
ATOM 611 C C . PRO A 1 85 ? -5.698 3.153 9.817 1.00 93.00 85 PRO A C 1
ATOM 613 O O . PRO A 1 85 ? -5.293 4.000 9.024 1.00 93.00 85 PRO A O 1
ATOM 616 N N . LYS A 1 86 ? -6.773 2.410 9.529 1.00 91.50 86 LYS A N 1
ATOM 617 C CA . LYS A 1 86 ? -7.516 2.538 8.259 1.00 91.50 86 LYS A CA 1
ATOM 618 C C . LYS A 1 86 ? -8.083 3.942 8.025 1.00 91.50 86 LYS A C 1
ATOM 620 O O . LYS A 1 86 ? -8.270 4.313 6.869 1.00 91.50 86 LYS A O 1
ATOM 625 N N . SER A 1 87 ? -8.345 4.705 9.083 1.00 90.06 87 SER A N 1
ATOM 626 C CA . SER A 1 87 ? -8.789 6.103 9.011 1.00 90.06 87 SER A CA 1
ATOM 627 C C . SER A 1 87 ? -7.771 7.016 8.309 1.00 90.06 87 SER A C 1
ATOM 629 O O . SER A 1 87 ? -8.164 7.949 7.615 1.00 90.06 87 SER A O 1
ATOM 631 N N . GLU A 1 88 ? -6.478 6.693 8.390 1.00 92.06 88 GLU A N 1
ATOM 632 C CA . GLU A 1 88 ? -5.385 7.438 7.751 1.00 92.06 88 GLU A CA 1
ATOM 633 C C . GLU A 1 88 ? -5.042 6.909 6.339 1.00 92.06 88 GLU A C 1
ATOM 635 O O . GLU A 1 88 ? -4.079 7.343 5.705 1.00 92.06 88 GLU A O 1
ATOM 640 N N . ALA A 1 89 ? -5.807 5.941 5.815 1.00 93.19 89 ALA A N 1
ATOM 641 C CA . ALA A 1 89 ? -5.471 5.245 4.575 1.00 93.19 89 ALA A CA 1
ATOM 642 C C . ALA A 1 89 ? -5.912 5.991 3.323 1.00 93.19 89 ALA A C 1
ATOM 644 O O . ALA A 1 89 ? -7.098 6.191 3.069 1.00 93.19 89 ALA A O 1
ATOM 645 N N . ILE A 1 90 ? -4.943 6.280 2.456 1.00 93.25 90 ILE A N 1
ATOM 646 C CA . ILE A 1 90 ? -5.183 6.859 1.136 1.00 93.25 90 ILE A CA 1
ATOM 647 C C . ILE A 1 90 ? -5.194 5.736 0.102 1.00 93.25 90 ILE A C 1
ATOM 649 O O . ILE A 1 90 ? -4.235 4.976 -0.007 1.00 93.25 90 ILE A O 1
ATOM 653 N N . GLN A 1 91 ? -6.266 5.623 -0.680 1.00 92.06 91 GLN A N 1
ATOM 654 C CA . GLN A 1 91 ? -6.400 4.584 -1.705 1.00 92.06 91 GLN A CA 1
ATOM 655 C C . GLN A 1 91 ? -5.918 5.071 -3.079 1.00 92.06 91 GLN A C 1
ATOM 657 O O . GLN A 1 91 ? -6.221 6.192 -3.495 1.00 92.06 91 GLN A O 1
ATOM 662 N N . ALA A 1 92 ? -5.193 4.224 -3.817 1.00 86.25 92 ALA A N 1
ATOM 663 C CA . ALA A 1 92 ? -4.939 4.462 -5.238 1.00 86.25 92 ALA A CA 1
ATOM 664 C C . ALA A 1 92 ? -6.185 4.147 -6.069 1.00 86.25 92 ALA A C 1
ATOM 666 O O . ALA A 1 92 ? -6.867 3.140 -5.854 1.00 86.25 92 ALA A O 1
ATOM 667 N N . ARG A 1 93 ? -6.451 4.991 -7.069 1.00 78.69 93 ARG A N 1
ATOM 668 C CA . ARG A 1 93 ? -7.600 4.834 -7.964 1.00 78.69 93 ARG A CA 1
ATOM 669 C C . ARG A 1 93 ? -7.514 3.484 -8.690 1.00 78.69 93 ARG A C 1
ATOM 671 O O . ARG A 1 93 ? -6.500 3.172 -9.304 1.00 78.69 93 ARG A O 1
ATOM 678 N N . GLY A 1 94 ? -8.567 2.674 -8.587 1.00 78.19 94 GLY A N 1
ATOM 679 C CA . GLY A 1 94 ? -8.745 1.434 -9.356 1.00 78.19 94 GLY A CA 1
ATOM 680 C C . GLY A 1 94 ? -8.002 0.183 -8.864 1.00 78.19 94 GLY A C 1
ATOM 681 O O . GLY A 1 94 ? -8.421 -0.913 -9.213 1.00 78.19 94 GLY A O 1
ATOM 682 N N . THR A 1 95 ? -6.952 0.292 -8.040 1.00 78.81 95 THR A N 1
ATOM 683 C CA . THR A 1 95 ? -6.155 -0.887 -7.617 1.00 78.81 95 THR A CA 1
ATOM 684 C C . THR A 1 95 ? -6.480 -1.407 -6.217 1.00 78.81 95 THR A C 1
ATOM 686 O O . THR A 1 95 ? -6.006 -2.480 -5.849 1.00 78.81 95 THR A O 1
ATOM 689 N N . GLY A 1 96 ? -7.237 -0.651 -5.413 1.00 84.50 96 GLY A N 1
ATOM 690 C CA . GLY A 1 96 ? -7.557 -1.014 -4.025 1.00 84.50 96 GLY A CA 1
ATOM 691 C C . GLY A 1 96 ? -6.346 -1.026 -3.080 1.00 84.50 96 GLY A C 1
ATOM 692 O O . GLY A 1 96 ? -6.448 -1.498 -1.949 1.00 84.50 96 GLY A O 1
ATOM 693 N N . ARG A 1 97 ? -5.187 -0.520 -3.524 1.00 90.50 97 ARG A N 1
ATOM 694 C CA . ARG A 1 97 ? -3.987 -0.382 -2.689 1.00 90.50 97 ARG A CA 1
ATOM 695 C C . ARG A 1 97 ? -4.102 0.825 -1.767 1.00 90.50 97 ARG A C 1
ATOM 697 O O . ARG A 1 97 ? -4.577 1.876 -2.195 1.00 90.50 97 ARG A O 1
ATOM 704 N N . VAL A 1 98 ? -3.611 0.673 -0.538 1.00 93.94 98 VAL A N 1
ATOM 705 C CA . VAL A 1 98 ? -3.629 1.700 0.513 1.00 93.94 98 VAL A CA 1
ATOM 706 C C . VAL A 1 98 ? -2.225 2.227 0.819 1.00 93.94 98 VAL A C 1
ATOM 708 O O . VAL A 1 98 ? -1.235 1.487 0.795 1.00 93.94 98 VAL A O 1
ATOM 711 N N . PHE A 1 99 ? -2.145 3.519 1.121 1.00 95.19 99 PHE A N 1
ATOM 712 C CA . PHE A 1 99 ? -0.911 4.266 1.337 1.00 95.19 99 PHE A CA 1
ATOM 713 C C . PHE A 1 99 ? -1.041 5.168 2.560 1.00 95.19 99 PHE A C 1
ATOM 715 O O . PHE A 1 99 ? -2.124 5.676 2.834 1.00 95.19 99 PHE A O 1
ATOM 722 N N . CYS A 1 100 ? 0.067 5.369 3.276 1.00 94.31 100 CYS A N 1
ATOM 723 C CA . CYS A 1 100 ? 0.118 6.264 4.435 1.00 94.31 100 CYS A CA 1
ATOM 724 C C . CYS A 1 100 ? 0.221 7.750 4.045 1.00 94.31 100 CYS A C 1
ATOM 726 O O . CYS A 1 100 ? 0.001 8.616 4.877 1.00 94.31 100 CYS A O 1
ATOM 728 N N . CYS A 1 101 ? 0.596 8.059 2.799 1.00 93.81 101 CYS A N 1
ATOM 729 C CA . CYS A 1 101 ? 0.708 9.425 2.285 1.00 93.81 101 CYS A CA 1
ATOM 730 C C . CYS A 1 101 ? 0.555 9.460 0.754 1.00 93.81 101 CYS A C 1
ATOM 732 O O . CYS A 1 101 ? 0.634 8.427 0.077 1.00 93.81 101 CYS A O 1
ATOM 734 N N . THR A 1 102 ? 0.327 10.656 0.208 1.00 94.50 102 THR A N 1
ATOM 735 C CA . THR A 1 102 ? 0.184 10.896 -1.238 1.00 94.50 102 THR A CA 1
ATOM 736 C C . THR A 1 102 ? 1.470 10.602 -2.005 1.00 94.50 102 THR A C 1
ATOM 738 O O . THR A 1 102 ? 1.403 9.969 -3.054 1.00 94.50 102 THR A O 1
ATOM 741 N N . GLU A 1 103 ? 2.625 10.952 -1.437 1.00 95.25 103 GLU A N 1
ATOM 742 C CA . GLU A 1 103 ? 3.955 10.695 -2.009 1.00 95.25 103 GLU A CA 1
ATOM 743 C C . GLU A 1 103 ? 4.140 9.207 -2.350 1.00 95.25 103 GLU A C 1
ATOM 745 O O . GLU A 1 103 ? 4.481 8.828 -3.467 1.00 95.25 103 GLU A O 1
ATOM 750 N N . HIS A 1 104 ? 3.820 8.324 -1.399 1.00 94.69 104 HIS A N 1
ATOM 751 C CA . HIS A 1 104 ? 3.930 6.879 -1.588 1.00 94.69 104 HIS A CA 1
ATOM 752 C C . HIS A 1 104 ? 2.938 6.333 -2.610 1.00 94.69 104 HIS A C 1
ATOM 754 O O . HIS A 1 104 ? 3.257 5.380 -3.318 1.00 94.69 104 HIS A O 1
ATOM 760 N N . ARG A 1 105 ? 1.739 6.918 -2.690 1.00 93.81 105 ARG A N 1
ATOM 761 C CA . ARG A 1 105 ? 0.758 6.561 -3.720 1.00 93.81 105 ARG A CA 1
ATOM 762 C C . ARG A 1 105 ? 1.297 6.894 -5.112 1.00 93.81 105 ARG A C 1
ATOM 764 O O . ARG A 1 105 ? 1.092 6.116 -6.037 1.00 93.81 105 ARG A O 1
ATOM 771 N N . GLU A 1 106 ? 1.958 8.038 -5.255 1.00 92.25 106 GLU A N 1
ATOM 772 C CA . GLU A 1 106 ? 2.493 8.530 -6.527 1.00 92.25 106 GLU A CA 1
ATOM 773 C C . GLU A 1 106 ? 3.737 7.763 -6.960 1.00 92.25 106 GLU A C 1
ATOM 775 O O . GLU A 1 106 ? 3.759 7.264 -8.081 1.00 92.25 106 GLU A O 1
ATOM 780 N N . LEU A 1 107 ? 4.697 7.544 -6.058 1.00 91.62 107 LEU A N 1
ATOM 781 C CA . LEU A 1 107 ? 5.845 6.669 -6.317 1.00 91.62 107 LEU A CA 1
ATOM 782 C C . LEU A 1 107 ? 5.394 5.278 -6.771 1.00 91.62 107 LEU A C 1
ATOM 784 O O . LEU A 1 107 ? 5.856 4.771 -7.788 1.00 91.62 107 LEU A O 1
ATOM 788 N N . HIS A 1 108 ? 4.401 4.703 -6.092 1.00 89.81 108 HIS A N 1
ATOM 789 C CA . HIS A 1 108 ? 3.862 3.404 -6.479 1.00 89.81 108 HIS A CA 1
ATOM 790 C C . HIS A 1 108 ? 3.101 3.446 -7.821 1.00 89.81 108 HIS A C 1
ATOM 792 O O . HIS A 1 108 ? 3.016 2.429 -8.512 1.00 89.81 108 HIS A O 1
ATOM 798 N N . ALA A 1 109 ? 2.511 4.581 -8.211 1.00 87.62 109 ALA A N 1
ATOM 799 C CA . ALA A 1 109 ? 1.884 4.738 -9.525 1.00 87.62 109 ALA A CA 1
ATOM 800 C C . ALA A 1 109 ? 2.932 4.836 -10.646 1.00 87.62 109 ALA A C 1
ATOM 802 O O . ALA A 1 109 ? 2.738 4.247 -11.708 1.00 87.62 109 ALA A O 1
ATOM 803 N N . LEU A 1 110 ? 4.053 5.516 -10.386 1.00 86.94 110 LEU A N 1
ATOM 804 C CA . LEU A 1 110 ? 5.200 5.584 -11.293 1.00 86.94 110 LEU A CA 1
ATOM 805 C C . LEU A 1 110 ? 5.838 4.200 -11.476 1.00 86.94 110 LEU A C 1
ATOM 807 O O . LEU A 1 110 ? 6.008 3.752 -12.609 1.00 86.94 110 LEU A O 1
ATOM 811 N N . ASP A 1 111 ? 6.084 3.480 -10.378 1.00 82.69 111 ASP A N 1
ATOM 812 C CA . ASP A 1 111 ? 6.624 2.114 -10.403 1.00 82.69 111 ASP A CA 1
ATOM 813 C C . ASP A 1 111 ? 5.681 1.139 -11.134 1.00 82.69 111 ASP A C 1
ATOM 815 O O . ASP A 1 111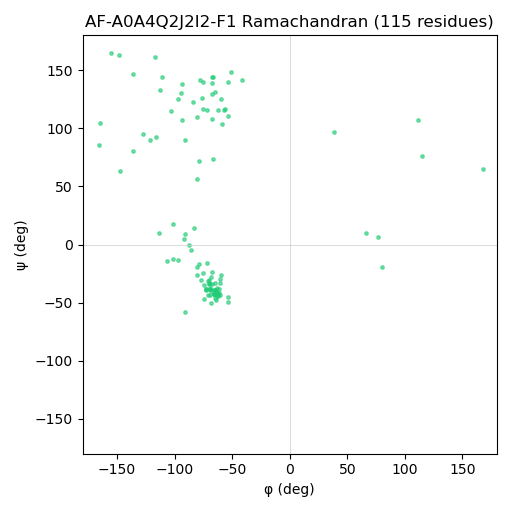 ? 6.125 0.263 -11.878 1.00 82.69 111 ASP A O 1
ATOM 819 N N . ALA A 1 112 ? 4.362 1.296 -10.962 1.00 78.06 112 ALA A N 1
ATOM 820 C CA . ALA A 1 112 ? 3.366 0.474 -11.650 1.00 78.06 112 ALA A CA 1
ATOM 821 C C . ALA A 1 112 ? 3.286 0.761 -13.160 1.00 78.06 112 ALA A C 1
ATOM 823 O O . ALA A 1 112 ? 2.979 -0.149 -13.928 1.00 78.06 112 ALA A O 1
ATOM 824 N N . GLY A 1 113 ? 3.565 1.997 -13.589 1.00 65.94 113 GLY A N 1
ATOM 825 C CA . GLY A 1 113 ? 3.652 2.368 -15.004 1.00 65.94 113 GLY A CA 1
ATOM 826 C C . GLY A 1 113 ? 4.958 1.924 -15.670 1.00 65.94 113 GLY A C 1
ATOM 827 O O . GLY A 1 113 ? 4.960 1.594 -16.852 1.00 65.94 113 GLY A O 1
ATOM 828 N N . ALA A 1 114 ? 6.056 1.848 -14.912 1.00 62.78 114 ALA A N 1
ATOM 829 C CA . ALA A 1 114 ? 7.371 1.452 -15.420 1.00 62.78 114 ALA A CA 1
ATOM 830 C C . ALA A 1 114 ? 7.489 -0.048 -15.772 1.00 62.78 114 ALA A C 1
ATOM 832 O O . ALA A 1 114 ? 8.413 -0.438 -16.478 1.00 62.78 114 ALA A O 1
ATOM 833 N N . GLY A 1 115 ? 6.559 -0.892 -15.307 1.00 52.09 115 GLY A N 1
ATOM 834 C CA . GLY A 1 115 ? 6.529 -2.335 -15.586 1.00 52.09 115 GLY A CA 1
ATOM 835 C C . GLY A 1 115 ? 5.729 -2.762 -16.825 1.00 52.09 115 GLY A C 1
ATOM 836 O O . GLY A 1 115 ? 5.483 -3.956 -16.978 1.00 52.09 115 GLY A O 1
ATOM 837 N N . VAL A 1 116 ? 5.276 -1.823 -17.667 1.00 49.97 116 VAL A N 1
ATOM 838 C CA . VAL A 1 116 ? 4.448 -2.091 -18.870 1.00 49.97 116 VAL A CA 1
ATOM 839 C C . VAL A 1 116 ? 5.267 -2.045 -20.177 1.00 49.97 116 VAL A C 1
ATOM 841 O O . VAL A 1 116 ? 4.704 -1.960 -21.264 1.00 49.97 116 VAL A O 1
ATOM 844 N N . HIS A 1 117 ? 6.596 -2.137 -20.098 1.00 37.72 117 HIS A N 1
ATOM 845 C CA . HIS A 1 117 ? 7.467 -2.279 -21.270 1.00 37.72 117 HIS A CA 1
ATOM 846 C C . HIS A 1 117 ? 8.058 -3.683 -21.380 1.00 37.72 117 HIS A C 1
ATOM 848 O O . HIS A 1 117 ? 8.537 -4.206 -20.348 1.00 37.72 117 HIS A O 1
#

Radius of gyration: 24.19 Å; Cα contacts (8 Å, |Δi|>4): 64; chains: 1; bounding box: 64×47×55 Å

Secondary structure (DSSP, 8-state):
-HHHHHHHHHHHHHHHHHHHHHHHHHHHHHHHHHHHHTTSS-------------TT-------S---------EEE-TTT--EEEGGGPEEPTTT--EESSHHHHHHHHHHHHHT--

Sequence (117 aa):
MKLLIWLVVAWAVVVWMQRAKKNMARRARDAAAQAAAGADFGAAGAGGVGGNRNPFSAGAQPSPSQASPAIEQMVQCAQCGIHFPKSEAIQARGTGRVFCCTEHRELHALDAGAGVH

pLDDT: mean 71.69, std 19.41, range [36.91, 95.25]

Solvent-accessible surface area (backbone atoms only — not comparable to full-atom values): 7523 Å² total; per-residue (Å²): 113,72,67,58,56,53,51,53,52,52,50,53,50,48,52,51,50,52,47,51,59,57,44,47,58,46,51,53,50,52,49,52,50,47,56,64,65,59,72,79,69,82,82,89,74,93,76,82,90,81,87,82,83,71,92,71,88,77,84,80,82,82,71,99,76,73,86,59,82,74,83,66,58,72,40,57,20,76,70,83,60,52,75,44,52,50,92,62,50,44,68,46,89,94,71,80,44,36,16,77,46,69,67,46,46,48,54,50,49,52,57,62,58,68,68,78,116